Protein AF-A0A5P2DBN9-F1 (afdb_monomer_lite)

Organism: Streptomyces venezuelae (NCBI:txid54571)

Foldseek 3Di:
DDPPQDDQAFAEEEDEPVCVVVNQVVCVVVPAAEWEFELAADQDQLSVLVSCQVTAFFVVGSVQCPDLVSSLNRRLVRVLVVLGQHYEYEYEYAQQPPPHDDNSVSVVVSSRVSSVLLQDCVSSVNRRHRYYYYYYYDD

pLDDT: mean 90.69, std 11.65, range [38.31, 98.19]

Secondary structure (DSSP, 8-state):
----------EEEEE-HHHHHHHHHHHHHTTPEEEEEEEET--SHHHHHHHHHTTS--SS-GGG--SHHHHHHHHHHHHHHTT-SEEEEEEEETTSSS---HHHHHHHHHHHHHHHHHH-TTTTTT---EEEEEEE---

Structure (mmCIF, N/CA/C/O backbone):
data_AF-A0A5P2DBN9-F1
#
_entry.id   AF-A0A5P2DBN9-F1
#
loop_
_atom_site.group_PDB
_atom_site.id
_atom_site.type_symbol
_atom_site.label_atom_id
_atom_site.label_alt_id
_atom_site.label_comp_id
_atom_site.label_asym_id
_atom_site.label_entity_id
_atom_site.label_seq_id
_atom_site.pdbx_PDB_ins_code
_atom_site.Cartn_x
_atom_site.Cartn_y
_atom_site.Cartn_z
_atom_site.occupancy
_atom_site.B_iso_or_equiv
_atom_site.auth_seq_id
_atom_site.auth_comp_id
_atom_site.auth_asym_id
_atom_site.auth_atom_id
_atom_site.pdbx_PDB_model_num
ATOM 1 N N . MET A 1 1 ? 19.422 -11.550 22.391 1.00 39.19 1 MET A N 1
ATOM 2 C CA . MET A 1 1 ? 19.008 -10.962 21.104 1.00 39.19 1 MET A CA 1
ATOM 3 C C . MET A 1 1 ? 17.833 -10.057 21.407 1.00 39.19 1 MET A C 1
ATOM 5 O O . MET A 1 1 ? 1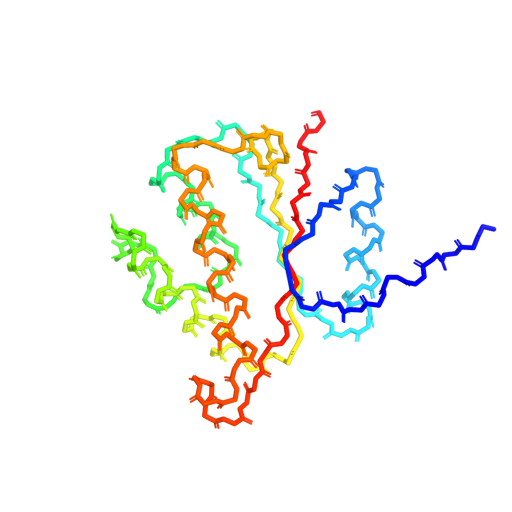6.782 -10.558 21.779 1.00 39.19 1 MET A O 1
ATOM 9 N N . MET A 1 2 ? 18.064 -8.748 21.448 1.00 38.31 2 MET A N 1
ATOM 10 C CA . MET A 1 2 ? 17.030 -7.782 21.812 1.00 38.31 2 MET A CA 1
ATOM 11 C C . MET A 1 2 ? 16.182 -7.569 20.559 1.00 38.31 2 MET A C 1
ATOM 13 O O . MET A 1 2 ? 16.684 -7.005 19.593 1.00 38.31 2 MET A O 1
ATOM 17 N N . MET A 1 3 ? 14.957 -8.104 20.528 1.00 45.66 3 MET A N 1
ATOM 18 C CA . MET A 1 3 ? 14.001 -7.706 19.496 1.00 45.66 3 MET A CA 1
ATOM 19 C C . MET A 1 3 ? 13.743 -6.218 19.713 1.00 45.66 3 MET A C 1
ATOM 21 O O . MET A 1 3 ? 13.176 -5.827 20.733 1.00 45.66 3 MET A O 1
ATOM 25 N N . MET A 1 4 ? 14.237 -5.385 18.804 1.00 49.53 4 MET A N 1
ATOM 26 C CA . MET A 1 4 ? 13.845 -3.989 18.761 1.00 49.53 4 MET A CA 1
ATOM 27 C C . MET A 1 4 ? 12.384 -4.011 18.314 1.00 49.53 4 MET A C 1
ATOM 29 O O . MET A 1 4 ? 12.093 -4.372 17.176 1.00 49.53 4 MET A O 1
ATOM 33 N N . PHE A 1 5 ? 11.462 -3.771 19.248 1.00 52.12 5 PHE A N 1
ATOM 34 C CA . PHE A 1 5 ? 10.050 -3.619 18.925 1.00 52.12 5 PHE A CA 1
ATOM 35 C C . PHE A 1 5 ? 9.949 -2.458 17.944 1.00 52.12 5 PHE A C 1
ATOM 37 O O . PHE A 1 5 ? 10.213 -1.314 18.312 1.00 52.12 5 PHE A O 1
ATOM 44 N N . MET A 1 6 ? 9.633 -2.754 16.688 1.00 57.88 6 MET A N 1
ATOM 45 C CA . MET A 1 6 ? 9.237 -1.708 15.769 1.00 57.88 6 MET A CA 1
ATOM 46 C C . MET A 1 6 ? 7.849 -1.251 16.214 1.00 57.88 6 MET A C 1
ATOM 48 O O . MET A 1 6 ? 6.888 -2.016 16.150 1.00 57.88 6 MET A O 1
ATOM 52 N N . GLU A 1 7 ? 7.768 -0.036 16.750 1.00 68.81 7 GLU A N 1
ATOM 53 C CA . GLU A 1 7 ? 6.492 0.606 17.045 1.00 68.81 7 GLU A CA 1
ATOM 54 C C . GLU A 1 7 ? 5.734 0.777 15.724 1.00 68.81 7 GLU A C 1
ATOM 56 O O . GLU A 1 7 ? 6.307 1.227 14.727 1.00 68.81 7 GLU A O 1
ATOM 61 N N . PHE A 1 8 ? 4.465 0.363 15.688 1.00 81.75 8 PHE A N 1
ATOM 62 C CA . PHE A 1 8 ? 3.642 0.506 14.493 1.00 81.75 8 PHE A CA 1
ATOM 63 C C . PHE A 1 8 ? 3.486 1.999 14.180 1.00 81.75 8 PHE A C 1
ATOM 65 O O . PHE A 1 8 ? 2.780 2.718 14.885 1.00 81.75 8 PHE A O 1
ATOM 72 N N . SER A 1 9 ? 4.150 2.464 13.124 1.00 89.19 9 SER A N 1
ATOM 73 C CA . SER A 1 9 ? 4.158 3.868 12.719 1.00 89.19 9 SER A CA 1
ATOM 74 C C . SER A 1 9 ? 3.601 3.998 11.309 1.00 89.19 9 SER A C 1
ATOM 76 O O . SER A 1 9 ? 4.167 3.452 10.358 1.00 89.19 9 SER A O 1
ATOM 78 N N . ALA A 1 10 ? 2.480 4.709 11.166 1.00 92.94 10 ALA A N 1
ATOM 79 C CA . ALA A 1 10 ? 1.923 5.005 9.853 1.00 92.94 10 ALA A CA 1
ATOM 80 C C . ALA A 1 10 ? 2.928 5.823 9.029 1.00 92.94 10 ALA A C 1
ATOM 82 O O . ALA A 1 10 ? 3.585 6.725 9.552 1.00 92.94 10 ALA A O 1
ATOM 83 N N . GLY A 1 11 ? 3.080 5.495 7.751 1.00 96.69 11 GLY A N 1
ATOM 84 C CA . GLY A 1 11 ? 4.156 6.051 6.936 1.00 96.69 11 GLY A CA 1
ATOM 85 C C . GLY A 1 11 ? 4.657 5.086 5.875 1.00 96.69 11 GLY A C 1
ATOM 86 O O . GLY A 1 11 ? 4.218 3.940 5.805 1.00 96.69 11 GLY A O 1
ATOM 87 N N . VAL A 1 12 ? 5.607 5.565 5.077 1.00 96.56 12 VAL A N 1
ATOM 88 C CA . VAL A 1 12 ? 6.402 4.738 4.168 1.00 96.56 12 VAL A CA 1
ATOM 89 C C . VAL A 1 12 ? 7.792 4.572 4.771 1.00 96.56 12 VAL A C 1
ATOM 91 O O . VAL A 1 12 ? 8.444 5.559 5.109 1.00 96.56 12 VAL A O 1
ATOM 94 N N . HIS A 1 13 ? 8.237 3.328 4.897 1.00 94.75 13 HIS A N 1
ATOM 95 C CA . HIS A 1 13 ? 9.477 2.938 5.556 1.00 94.75 13 HIS A CA 1
ATOM 96 C C . HIS A 1 13 ? 10.267 2.000 4.656 1.00 94.75 13 HIS A C 1
ATOM 98 O O . HIS A 1 13 ? 9.689 1.207 3.920 1.00 94.75 13 HIS A O 1
ATOM 104 N N . VAL A 1 14 ? 11.591 2.053 4.741 1.00 93.00 14 VAL A N 1
ATOM 105 C CA . VAL A 1 14 ? 12.465 1.071 4.089 1.00 93.00 14 VAL A CA 1
ATOM 106 C C . VAL A 1 14 ? 12.791 -0.026 5.092 1.00 93.00 14 VAL A C 1
ATOM 108 O O . VAL A 1 14 ? 13.107 0.265 6.247 1.00 93.00 14 VAL A O 1
ATOM 111 N N . LEU A 1 15 ? 12.724 -1.279 4.651 1.00 90.44 15 LEU A N 1
ATOM 112 C CA . LEU A 1 15 ? 13.023 -2.439 5.476 1.00 90.44 15 LEU A CA 1
ATOM 113 C C . LEU A 1 15 ? 13.965 -3.392 4.742 1.00 90.44 15 LEU A C 1
ATOM 115 O O . LEU A 1 15 ? 13.770 -3.711 3.571 1.00 90.44 15 LEU A O 1
ATOM 119 N N . GLU A 1 16 ? 14.994 -3.859 5.443 1.00 88.38 16 GLU A N 1
ATOM 120 C CA . GLU A 1 16 ? 15.922 -4.847 4.899 1.00 88.38 16 GLU A CA 1
ATOM 121 C C . GLU A 1 16 ? 15.233 -6.209 4.738 1.00 88.38 16 GLU A C 1
ATOM 123 O O . GLU A 1 16 ? 14.517 -6.671 5.633 1.00 88.38 16 GLU A O 1
ATOM 128 N N . ALA A 1 17 ? 15.490 -6.884 3.614 1.00 86.88 17 ALA A N 1
ATOM 129 C CA . ALA A 1 17 ? 14.853 -8.157 3.274 1.00 86.88 17 ALA A CA 1
ATOM 130 C C . ALA A 1 17 ? 15.054 -9.245 4.344 1.00 86.88 17 ALA A C 1
ATOM 132 O O . ALA A 1 17 ? 14.120 -9.987 4.648 1.00 86.88 17 ALA A O 1
ATOM 133 N N . GLU A 1 18 ? 16.239 -9.311 4.962 1.00 85.56 18 GLU A N 1
ATOM 134 C CA . GLU A 1 18 ? 16.554 -10.295 6.009 1.00 85.56 18 GLU A CA 1
ATOM 135 C C . GLU A 1 18 ? 15.663 -10.126 7.257 1.00 85.56 18 GLU A C 1
ATOM 137 O O . GLU A 1 18 ? 15.286 -11.109 7.898 1.00 85.56 18 GLU A O 1
ATOM 142 N N . GLY A 1 19 ? 15.263 -8.888 7.575 1.00 86.81 19 GLY A N 1
ATOM 143 C CA . GLY A 1 19 ? 14.417 -8.559 8.726 1.00 86.81 19 GLY A CA 1
ATOM 144 C C . GLY A 1 19 ? 12.917 -8.506 8.425 1.00 86.81 19 GLY A C 1
ATOM 145 O O . GLY A 1 19 ? 12.108 -8.580 9.355 1.00 86.81 19 GLY A O 1
ATOM 146 N N . ALA A 1 20 ? 12.531 -8.414 7.148 1.00 90.38 20 ALA A N 1
ATOM 147 C CA . ALA A 1 20 ? 11.160 -8.116 6.739 1.00 90.38 20 ALA A CA 1
ATOM 148 C C . ALA A 1 20 ? 10.135 -9.094 7.320 1.00 90.38 20 ALA A C 1
ATOM 150 O O . ALA A 1 20 ? 9.185 -8.695 7.995 1.00 90.38 20 ALA A O 1
ATOM 151 N N . ARG A 1 21 ? 10.384 -10.396 7.167 1.00 91.38 21 ARG A N 1
ATOM 152 C CA . ARG A 1 21 ? 9.472 -11.441 7.648 1.00 91.38 21 ARG A CA 1
ATOM 153 C C . ARG A 1 21 ? 9.257 -11.406 9.162 1.00 91.38 21 ARG A C 1
ATOM 155 O O . ARG A 1 21 ? 8.151 -11.670 9.630 1.00 91.38 21 ARG A O 1
ATOM 162 N N . ALA A 1 22 ? 10.304 -11.111 9.932 1.00 91.44 22 ALA A N 1
ATOM 163 C CA . ALA A 1 22 ? 10.210 -11.055 11.387 1.00 91.44 22 ALA A CA 1
ATOM 164 C C . ALA A 1 22 ? 9.363 -9.858 11.840 1.00 91.44 22 ALA A C 1
ATOM 166 O O . ALA A 1 22 ? 8.491 -10.017 12.694 1.00 91.44 22 ALA A O 1
ATOM 167 N N . VAL A 1 23 ? 9.574 -8.689 11.226 1.00 92.25 23 VAL A N 1
ATOM 168 C CA . VAL A 1 23 ? 8.789 -7.477 11.498 1.00 92.25 23 VAL A CA 1
ATOM 169 C C . VAL A 1 23 ? 7.324 -7.692 11.130 1.00 92.25 23 VAL A C 1
ATOM 171 O O . VAL A 1 23 ? 6.455 -7.505 11.977 1.00 92.25 23 VAL A O 1
ATOM 174 N N . LEU A 1 24 ? 7.034 -8.163 9.915 1.00 94.19 24 LEU A N 1
ATOM 175 C CA . LEU A 1 24 ? 5.660 -8.405 9.462 1.00 94.19 24 LEU A CA 1
ATOM 176 C C . LEU A 1 24 ? 4.940 -9.444 10.332 1.00 94.19 24 LEU A C 1
ATOM 178 O O . LEU A 1 24 ? 3.778 -9.254 10.694 1.00 94.19 24 LEU A O 1
ATOM 182 N N . GLY A 1 25 ? 5.640 -10.508 10.738 1.00 94.75 25 GLY A N 1
ATOM 183 C CA . GLY A 1 25 ? 5.109 -11.502 11.670 1.00 94.75 25 GLY A CA 1
ATOM 184 C C . GLY A 1 25 ? 4.768 -10.910 13.040 1.00 94.75 25 GLY A C 1
ATOM 185 O O . GLY A 1 25 ? 3.714 -11.224 13.592 1.00 94.75 25 GLY A O 1
ATOM 186 N N . ALA A 1 26 ? 5.615 -10.023 13.569 1.00 93.31 26 ALA A N 1
ATOM 187 C CA . ALA A 1 26 ? 5.356 -9.330 14.829 1.00 93.31 26 ALA A CA 1
ATOM 188 C C . ALA A 1 26 ? 4.151 -8.380 14.727 1.00 93.31 26 ALA A C 1
ATOM 190 O O . ALA A 1 26 ? 3.291 -8.407 15.603 1.00 93.31 26 ALA A O 1
ATOM 191 N N . LEU A 1 27 ? 4.038 -7.606 13.642 1.00 93.62 27 LEU A N 1
ATOM 192 C CA . LEU A 1 27 ? 2.894 -6.715 13.417 1.00 93.62 27 LEU A CA 1
ATOM 193 C C . LEU A 1 27 ? 1.583 -7.493 13.271 1.00 93.62 27 LEU A C 1
ATOM 195 O O . LEU A 1 27 ? 0.564 -7.099 13.837 1.00 93.62 27 LEU A O 1
ATOM 199 N N . SER A 1 28 ? 1.609 -8.624 12.561 1.00 95.25 28 SER A N 1
ATOM 200 C CA . SER A 1 28 ? 0.443 -9.502 12.458 1.00 95.25 28 SER A CA 1
ATOM 201 C C . SER A 1 28 ? 0.049 -10.089 13.813 1.00 95.25 28 SER A C 1
ATOM 203 O O . SER A 1 28 ? -1.140 -10.130 14.126 1.00 95.25 28 SER A O 1
ATOM 205 N N . ALA A 1 29 ? 1.021 -10.527 14.620 1.00 94.25 29 ALA A N 1
ATOM 206 C CA . ALA A 1 29 ? 0.772 -11.052 15.962 1.00 94.25 29 ALA A CA 1
ATOM 207 C C . ALA A 1 29 ? 0.213 -9.982 16.913 1.00 94.25 29 ALA A C 1
ATOM 209 O O . ALA A 1 29 ? -0.571 -10.308 17.801 1.00 94.25 29 ALA A O 1
ATOM 210 N N . ASP A 1 30 ? 0.574 -8.717 16.695 1.00 92.00 30 ASP A N 1
ATOM 211 C CA . ASP A 1 30 ? 0.036 -7.569 17.424 1.00 92.00 30 ASP A CA 1
ATOM 212 C C . ASP A 1 30 ? -1.323 -7.089 16.879 1.00 92.00 30 ASP A C 1
ATOM 214 O O . ASP A 1 30 ? -1.903 -6.146 17.405 1.00 92.00 30 ASP A O 1
ATOM 218 N N . GLY A 1 31 ? -1.878 -7.745 15.853 1.00 93.62 31 GLY A N 1
ATOM 219 C CA . GLY A 1 31 ? -3.234 -7.500 15.352 1.00 93.62 31 GLY A CA 1
ATOM 220 C C . GLY A 1 31 ? -3.331 -6.571 14.141 1.00 93.62 31 GLY A C 1
ATOM 221 O O . GLY A 1 31 ? -4.440 -6.185 13.779 1.00 93.62 31 GLY A O 1
ATOM 222 N N . ALA A 1 32 ? -2.218 -6.213 13.496 1.00 96.50 32 ALA A N 1
ATOM 223 C CA . ALA A 1 32 ? -2.263 -5.529 12.207 1.00 96.50 32 ALA A CA 1
ATOM 224 C C . ALA A 1 32 ? -2.642 -6.503 11.082 1.00 96.50 32 ALA A C 1
ATOM 226 O O . ALA A 1 32 ? -2.199 -7.656 11.044 1.00 96.50 32 ALA A O 1
ATOM 227 N N . ARG A 1 3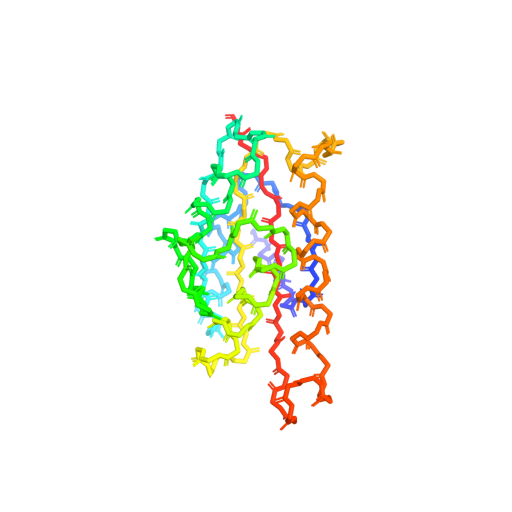3 ? -3.418 -6.027 10.106 1.00 97.75 33 ARG A N 1
ATOM 228 C CA . ARG A 1 33 ? -3.635 -6.771 8.864 1.00 97.75 33 ARG A CA 1
ATOM 229 C C . ARG A 1 33 ? -2.421 -6.597 7.958 1.00 97.75 33 ARG A C 1
ATOM 231 O O . ARG A 1 33 ? -2.087 -5.472 7.605 1.00 97.75 33 ARG A O 1
ATOM 238 N N . VAL A 1 34 ? -1.782 -7.700 7.575 1.00 97.62 34 VAL A N 1
ATOM 239 C CA . VAL A 1 34 ? -0.579 -7.680 6.730 1.00 97.62 34 VAL A CA 1
ATOM 240 C C . VAL A 1 34 ? -0.911 -8.081 5.294 1.00 97.62 34 VAL A C 1
ATOM 242 O O . VAL A 1 34 ? -1.603 -9.078 5.074 1.00 97.62 34 VAL A O 1
ATOM 245 N N . PHE A 1 35 ? -0.386 -7.322 4.336 1.00 98.00 35 PHE A N 1
ATOM 246 C CA . PHE A 1 35 ? -0.366 -7.639 2.911 1.00 98.00 35 PHE A CA 1
ATOM 247 C C . PHE A 1 35 ? 1.072 -7.609 2.391 1.00 98.00 35 PHE A C 1
ATOM 249 O O . PHE A 1 35 ? 1.865 -6.763 2.799 1.00 98.00 35 PHE A O 1
ATOM 256 N N . GLU A 1 36 ? 1.395 -8.520 1.478 1.00 97.25 36 GLU A N 1
ATOM 257 C CA . GLU A 1 36 ? 2.721 -8.639 0.868 1.00 97.25 36 GLU A CA 1
ATOM 258 C C . GLU A 1 36 ? 2.566 -8.648 -0.653 1.00 97.25 36 GLU A C 1
ATOM 260 O O . GLU A 1 36 ? 2.006 -9.585 -1.218 1.00 97.25 36 GLU A O 1
ATOM 265 N N . VAL A 1 37 ? 3.030 -7.589 -1.308 1.00 96.50 37 VAL A N 1
ATOM 266 C CA . VAL A 1 37 ? 2.982 -7.424 -2.761 1.00 96.50 37 VAL A CA 1
ATOM 267 C C . VAL A 1 37 ? 4.382 -7.647 -3.308 1.00 96.50 37 VAL A C 1
ATOM 269 O O . VAL A 1 37 ? 5.301 -6.893 -2.992 1.00 96.50 37 VAL A O 1
ATOM 272 N N . ASP A 1 38 ? 4.542 -8.671 -4.141 1.00 95.00 38 ASP A N 1
ATOM 273 C CA . ASP A 1 38 ? 5.772 -8.883 -4.898 1.00 95.00 38 ASP A CA 1
ATOM 274 C C . ASP A 1 38 ? 5.646 -8.226 -6.272 1.00 95.00 38 ASP A C 1
ATOM 276 O O . ASP A 1 38 ? 4.810 -8.596 -7.098 1.00 95.00 38 ASP A O 1
ATOM 280 N N . THR A 1 39 ? 6.474 -7.215 -6.497 1.00 93.75 39 THR A N 1
ATOM 281 C CA . THR A 1 39 ? 6.565 -6.497 -7.766 1.00 93.75 39 THR A CA 1
ATOM 282 C C . THR A 1 39 ? 7.814 -6.870 -8.556 1.00 93.75 39 THR A C 1
ATOM 284 O O . THR A 1 39 ? 7.946 -6.417 -9.688 1.00 93.75 39 THR A O 1
ATOM 287 N N . GLY A 1 40 ? 8.731 -7.678 -8.010 1.00 91.81 40 GLY A N 1
ATOM 288 C CA . GLY A 1 40 ? 9.990 -8.048 -8.658 1.00 91.81 40 GLY A CA 1
ATOM 289 C C . GLY A 1 40 ? 10.692 -6.859 -9.332 1.00 91.81 40 GLY A C 1
ATOM 290 O O . GLY A 1 40 ? 11.052 -5.880 -8.679 1.00 91.81 40 GLY A O 1
ATOM 291 N N . GLY A 1 41 ? 10.855 -6.949 -10.656 1.00 92.31 41 GLY A N 1
ATOM 292 C CA . GLY A 1 41 ? 11.422 -5.896 -11.511 1.00 92.31 41 GLY A CA 1
ATOM 293 C C . GLY A 1 41 ? 10.389 -5.131 -12.353 1.00 92.31 41 GLY A C 1
ATOM 294 O O . GLY A 1 41 ? 10.712 -4.660 -13.445 1.00 92.31 41 GLY A O 1
ATOM 295 N N . LEU A 1 42 ? 9.126 -5.059 -11.924 1.00 94.19 42 LEU A N 1
ATOM 296 C CA . LEU A 1 42 ? 8.083 -4.338 -12.656 1.00 94.19 42 LEU A CA 1
ATOM 297 C C . LEU A 1 42 ? 8.346 -2.827 -12.644 1.00 94.19 42 LEU A C 1
ATOM 299 O O . LEU A 1 42 ? 8.574 -2.224 -11.600 1.00 94.19 42 LEU A O 1
ATOM 303 N N . THR A 1 43 ? 8.271 -2.210 -13.822 1.00 94.50 43 THR A N 1
ATOM 304 C CA . THR A 1 43 ? 8.520 -0.769 -14.019 1.00 94.50 43 THR A CA 1
ATOM 305 C C . THR A 1 43 ? 7.417 -0.071 -14.808 1.00 94.50 43 THR A C 1
ATOM 307 O O . THR A 1 43 ? 7.517 1.123 -15.085 1.00 94.50 43 THR A O 1
ATOM 310 N N . ASP A 1 44 ? 6.353 -0.787 -15.180 1.00 95.12 44 ASP A N 1
ATOM 311 C CA . ASP A 1 44 ? 5.211 -0.227 -15.895 1.00 95.12 44 ASP A CA 1
ATOM 312 C C . ASP A 1 44 ? 3.965 -0.152 -15.005 1.00 95.12 44 ASP A C 1
ATOM 314 O O . ASP A 1 44 ? 3.693 -1.027 -14.180 1.00 95.12 44 ASP A O 1
ATOM 318 N N . LYS A 1 45 ? 3.171 0.901 -15.214 1.00 95.00 45 LYS A N 1
ATOM 319 C CA . LYS A 1 45 ? 1.960 1.186 -14.437 1.00 95.00 45 LYS A CA 1
ATOM 320 C C . LYS A 1 45 ? 0.984 0.009 -14.383 1.00 95.00 45 LYS A C 1
ATOM 322 O O . LYS A 1 45 ? 0.441 -0.283 -13.323 1.00 95.00 45 LYS A O 1
ATOM 327 N N . ALA A 1 46 ? 0.701 -0.621 -15.524 1.00 93.56 46 ALA A N 1
ATOM 328 C CA . ALA A 1 46 ? -0.363 -1.617 -15.603 1.00 93.56 46 ALA A CA 1
ATOM 329 C C . ALA A 1 46 ? 0.002 -2.872 -14.804 1.00 93.56 46 ALA A C 1
ATOM 331 O O . ALA A 1 46 ? -0.837 -3.399 -14.073 1.00 93.56 46 ALA A O 1
ATOM 332 N N . SER A 1 47 ? 1.254 -3.315 -14.904 1.00 94.69 47 SER A N 1
ATOM 333 C CA . SER A 1 47 ? 1.749 -4.455 -14.139 1.00 94.69 47 SER A CA 1
ATOM 334 C C . SER A 1 47 ? 1.840 -4.148 -12.647 1.00 94.69 47 SER A C 1
ATOM 336 O O . SER A 1 47 ? 1.450 -4.995 -11.849 1.00 94.69 47 SER A O 1
ATOM 338 N N . ILE A 1 48 ? 2.275 -2.940 -12.262 1.00 95.81 48 ILE A N 1
ATOM 339 C CA . ILE A 1 48 ? 2.314 -2.518 -10.852 1.00 95.81 48 ILE A CA 1
ATOM 340 C C . ILE A 1 48 ? 0.903 -2.540 -10.254 1.00 95.81 48 ILE A C 1
ATOM 342 O O . ILE A 1 48 ? 0.665 -3.257 -9.287 1.00 95.81 48 ILE A O 1
ATOM 346 N N . ILE A 1 49 ? -0.059 -1.833 -10.856 1.00 95.19 49 ILE A N 1
ATOM 347 C CA . ILE A 1 49 ? -1.448 -1.783 -10.358 1.00 95.19 49 ILE A CA 1
ATOM 348 C C . ILE A 1 49 ? -2.043 -3.191 -10.257 1.00 95.19 49 ILE A C 1
ATOM 350 O O . ILE A 1 49 ? -2.721 -3.522 -9.282 1.00 95.19 49 ILE A O 1
ATOM 354 N N . ARG A 1 50 ? -1.770 -4.044 -11.249 1.00 93.69 50 ARG A N 1
ATOM 355 C CA . ARG A 1 50 ? -2.225 -5.431 -11.233 1.00 93.69 50 ARG A CA 1
ATOM 356 C C . ARG A 1 50 ? -1.630 -6.217 -10.062 1.00 93.69 50 ARG A C 1
ATOM 358 O O . ARG A 1 50 ? -2.390 -6.920 -9.407 1.00 93.69 50 ARG A O 1
ATOM 365 N N . ALA A 1 51 ? -0.331 -6.090 -9.788 1.00 95.12 51 ALA A N 1
ATOM 366 C CA . ALA A 1 51 ? 0.325 -6.788 -8.681 1.00 95.12 51 ALA A CA 1
ATOM 367 C C . ALA A 1 51 ? -0.297 -6.418 -7.324 1.00 95.12 51 ALA A C 1
ATOM 369 O O . ALA A 1 51 ? -0.594 -7.298 -6.519 1.00 95.12 51 ALA A O 1
ATOM 370 N N . PHE A 1 52 ? -0.592 -5.133 -7.098 1.00 96.19 52 PHE A N 1
ATOM 371 C CA . PHE A 1 52 ? -1.334 -4.706 -5.906 1.00 96.19 52 PHE A CA 1
ATOM 372 C C . PHE A 1 52 ? -2.728 -5.333 -5.855 1.00 96.19 52 PHE A C 1
ATOM 374 O O . PHE A 1 52 ? -3.120 -5.880 -4.828 1.00 96.19 52 PHE A O 1
ATOM 381 N N . GLY A 1 53 ? -3.450 -5.312 -6.975 1.00 94.00 53 GLY A N 1
ATOM 382 C CA . GLY A 1 53 ? -4.796 -5.867 -7.093 1.00 94.00 53 GLY A CA 1
ATOM 383 C C . GLY A 1 53 ? -4.925 -7.377 -6.877 1.00 94.00 53 GLY A C 1
ATOM 384 O O . GLY A 1 53 ? -6.036 -7.863 -6.676 1.00 94.00 53 GLY A O 1
ATOM 385 N N . GLU A 1 54 ? -3.824 -8.128 -6.930 1.00 93.88 54 GLU A N 1
ATOM 386 C CA . GLU A 1 54 ? -3.814 -9.569 -6.652 1.00 93.88 54 GLU A CA 1
ATOM 387 C C . GLU A 1 54 ? -3.811 -9.881 -5.146 1.00 93.88 54 GLU A C 1
ATOM 389 O O . GLU A 1 54 ? -4.170 -10.992 -4.753 1.00 93.88 54 GLU A O 1
ATOM 394 N N . VAL A 1 55 ? -3.449 -8.911 -4.299 1.00 95.38 55 VAL A N 1
ATOM 395 C CA . VAL A 1 55 ? -3.226 -9.128 -2.859 1.00 95.38 55 VAL A CA 1
ATOM 396 C C . VAL A 1 55 ? -4.021 -8.159 -1.987 1.00 95.38 55 VAL A C 1
ATOM 398 O O . VAL A 1 55 ? -4.567 -8.548 -0.952 1.00 95.38 55 VAL A O 1
ATOM 401 N N . VAL A 1 56 ? -4.074 -6.895 -2.391 1.00 94.25 56 VAL A N 1
ATOM 402 C CA . VAL A 1 56 ? -4.688 -5.798 -1.647 1.00 94.25 56 VAL A CA 1
ATOM 403 C C . VAL A 1 56 ? -6.100 -5.563 -2.185 1.00 94.25 56 VAL A C 1
ATOM 405 O O . VAL A 1 56 ? -6.291 -5.555 -3.404 1.00 94.25 56 VAL A O 1
ATOM 408 N N . PRO A 1 57 ? -7.113 -5.375 -1.320 1.00 94.06 57 PRO A N 1
ATOM 409 C CA . PRO A 1 57 ? -8.446 -5.032 -1.792 1.00 94.06 57 PRO A CA 1
ATOM 410 C C . PRO A 1 57 ? -8.416 -3.670 -2.484 1.00 94.06 57 PRO A C 1
ATOM 412 O O . PRO A 1 57 ? -8.027 -2.674 -1.878 1.00 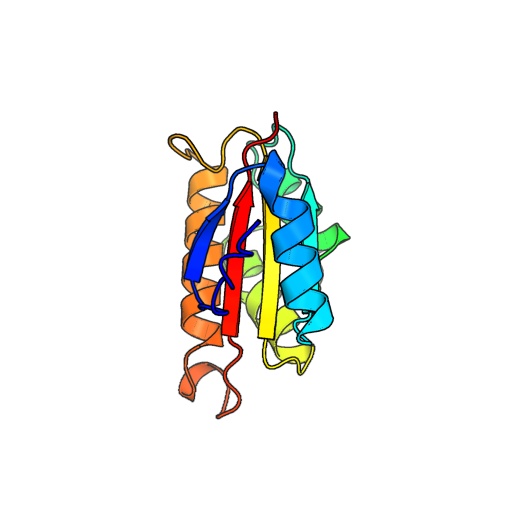94.06 57 PRO A O 1
ATOM 415 N N . LEU A 1 58 ? -8.854 -3.645 -3.740 1.00 93.69 58 LEU A N 1
ATOM 416 C CA . LEU A 1 58 ? -9.123 -2.426 -4.493 1.00 93.69 58 LEU A CA 1
ATOM 417 C C . LEU A 1 58 ? -10.626 -2.352 -4.759 1.00 93.69 58 LEU A C 1
ATOM 419 O O . LEU A 1 58 ? -11.207 -3.337 -5.230 1.00 93.69 58 LEU A O 1
ATOM 423 N N . ASP A 1 59 ? -11.237 -1.203 -4.483 1.00 92.12 59 ASP A N 1
ATOM 424 C CA . ASP A 1 59 ? -12.646 -0.957 -4.786 1.00 92.12 59 ASP A CA 1
ATOM 425 C C . ASP A 1 59 ? -12.837 0.423 -5.443 1.00 92.12 59 ASP A C 1
ATOM 427 O O . ASP A 1 59 ? -12.700 1.435 -4.763 1.00 92.12 59 ASP A O 1
ATOM 431 N N . PRO A 1 60 ? -13.144 0.502 -6.753 1.00 86.56 60 PRO A N 1
ATOM 432 C CA . PRO A 1 60 ? -13.474 -0.605 -7.649 1.00 86.56 60 PRO A CA 1
ATOM 433 C C . PRO A 1 60 ? -12.266 -1.494 -8.030 1.00 86.56 60 PRO A C 1
ATOM 435 O O . PRO A 1 60 ? -11.112 -1.085 -7.918 1.00 86.56 60 PRO A O 1
ATOM 438 N N . PRO A 1 61 ? -12.504 -2.721 -8.541 1.00 81.94 61 PRO A N 1
ATOM 439 C CA . PRO A 1 61 ? -11.433 -3.656 -8.892 1.00 81.94 61 PRO A CA 1
ATOM 440 C C . PRO A 1 61 ? -10.418 -3.127 -9.930 1.00 81.94 61 PRO A C 1
ATOM 442 O O . PRO A 1 61 ? -10.753 -2.268 -10.752 1.00 81.94 61 PRO A O 1
ATOM 445 N N . PRO A 1 62 ? -9.216 -3.736 -10.030 1.00 73.12 62 PRO A N 1
ATOM 446 C CA . PRO A 1 62 ? -8.082 -3.218 -10.811 1.00 73.12 62 PRO A CA 1
ATOM 447 C C . PRO A 1 62 ? -8.362 -3.005 -12.307 1.00 73.12 62 PRO A C 1
ATOM 449 O O . PRO A 1 62 ? -7.740 -2.161 -12.945 1.00 73.12 62 PRO A O 1
ATOM 452 N N . VAL A 1 63 ? -9.322 -3.738 -12.886 1.00 75.75 63 VAL A N 1
ATOM 453 C CA . VAL A 1 63 ? -9.761 -3.561 -14.287 1.00 75.75 63 VAL A CA 1
ATOM 454 C C . VAL A 1 63 ? -10.264 -2.134 -14.579 1.00 75.75 63 VAL A C 1
ATOM 456 O O . VAL A 1 63 ? -10.264 -1.691 -15.736 1.00 75.75 63 VAL A O 1
ATOM 459 N N . TYR A 1 64 ? -10.655 -1.406 -13.531 1.00 67.75 64 TYR A N 1
ATOM 460 C CA . TYR A 1 64 ? -11.110 -0.022 -13.578 1.00 67.75 64 TYR A CA 1
ATOM 461 C C . TYR A 1 64 ? -10.003 0.995 -13.238 1.00 67.75 64 TYR A C 1
ATOM 463 O O . TYR A 1 64 ? -10.102 2.149 -13.653 1.00 67.75 64 TYR A O 1
ATOM 471 N N . ALA A 1 65 ? -8.903 0.571 -12.607 1.00 68.19 65 ALA A N 1
ATOM 472 C CA . ALA A 1 65 ? -7.761 1.410 -12.238 1.00 68.19 65 ALA A CA 1
ATOM 473 C C . ALA A 1 65 ? -6.798 1.637 -13.426 1.00 68.19 65 ALA A C 1
ATOM 475 O O . ALA A 1 65 ? -5.668 1.155 -13.467 1.00 68.19 65 ALA A O 1
ATOM 476 N N . ARG A 1 66 ? -7.259 2.356 -14.460 1.00 80.50 66 ARG A N 1
ATOM 477 C CA . ARG A 1 66 ? -6.468 2.635 -15.685 1.00 80.50 66 ARG A CA 1
ATOM 478 C C . ARG A 1 66 ? -5.515 3.834 -15.552 1.00 80.50 66 ARG A C 1
ATOM 480 O O . ARG A 1 66 ? -4.642 4.040 -16.407 1.00 80.50 66 ARG A O 1
ATOM 487 N N . SER A 1 67 ? -5.671 4.633 -14.503 1.00 92.38 67 SER A N 1
ATOM 488 C CA . SER A 1 67 ? -4.841 5.793 -14.159 1.00 92.38 67 SER A CA 1
ATOM 489 C C . SER A 1 67 ? -4.336 5.680 -12.723 1.00 92.38 67 SER A C 1
ATOM 491 O O . SER A 1 67 ? -4.840 4.862 -11.957 1.00 92.38 67 SER A O 1
ATOM 493 N N . TRP A 1 68 ? -3.347 6.505 -12.376 1.00 96.06 68 TRP A N 1
ATOM 494 C CA . TRP A 1 68 ? -2.868 6.610 -11.000 1.00 96.06 68 TRP A CA 1
ATOM 495 C C . TRP A 1 68 ? -3.948 7.144 -10.064 1.00 96.06 68 TRP A C 1
ATOM 497 O O . TRP A 1 68 ? -4.175 6.524 -9.039 1.00 96.06 68 TRP A O 1
ATOM 507 N N . ASP A 1 69 ? -4.706 8.163 -10.478 1.00 94.50 69 ASP A N 1
ATOM 508 C CA . ASP A 1 69 ? -5.841 8.677 -9.695 1.00 94.50 69 ASP A CA 1
ATOM 509 C C . ASP A 1 69 ? -6.883 7.587 -9.402 1.00 94.50 69 ASP A C 1
ATOM 511 O O . ASP A 1 69 ? -7.330 7.422 -8.276 1.00 94.50 69 ASP A O 1
ATOM 515 N N . ALA A 1 70 ? -7.229 6.774 -10.408 1.00 93.75 70 ALA A N 1
ATOM 516 C CA . ALA A 1 70 ? -8.183 5.689 -10.209 1.00 93.75 70 ALA A CA 1
ATOM 517 C C . ALA A 1 70 ? -7.617 4.588 -9.298 1.00 93.75 70 ALA A C 1
ATOM 519 O O . ALA A 1 70 ? -8.377 3.936 -8.588 1.00 93.75 70 ALA A O 1
ATOM 520 N N . PHE A 1 71 ? -6.302 4.353 -9.333 1.00 96.25 71 PHE A N 1
ATOM 521 C CA . PHE A 1 71 ? -5.642 3.421 -8.423 1.00 96.25 71 PHE A CA 1
ATOM 522 C C . PHE A 1 71 ? -5.610 3.951 -6.987 1.00 96.25 71 PHE A C 1
ATOM 524 O O . PHE A 1 71 ? -5.909 3.185 -6.078 1.00 96.25 71 PHE A O 1
ATOM 531 N N . ASP A 1 72 ? -5.313 5.236 -6.801 1.00 96.94 72 ASP A N 1
ATOM 532 C CA . ASP A 1 72 ? -5.340 5.941 -5.516 1.00 96.94 72 ASP A CA 1
ATOM 533 C C . ASP A 1 72 ? -6.715 5.817 -4.850 1.00 96.94 72 ASP A C 1
ATOM 535 O O . ASP A 1 72 ? -6.827 5.217 -3.779 1.00 96.94 72 ASP A O 1
ATOM 539 N N . ASP A 1 73 ? -7.770 6.231 -5.562 1.00 95.44 73 ASP A N 1
ATOM 540 C CA . ASP A 1 73 ? -9.155 6.144 -5.091 1.00 95.44 73 ASP A CA 1
ATOM 541 C C . ASP A 1 73 ? -9.533 4.699 -4.730 1.00 95.44 73 ASP A C 1
ATOM 543 O O . ASP A 1 73 ? -10.107 4.439 -3.670 1.00 95.44 73 ASP A O 1
ATOM 547 N N . SER A 1 74 ? -9.178 3.743 -5.599 1.00 96.31 74 SER A N 1
ATOM 548 C CA . SER A 1 74 ? -9.544 2.336 -5.403 1.00 96.31 74 SER A CA 1
ATOM 549 C C . SER A 1 74 ? -8.810 1.696 -4.228 1.00 96.31 74 SER A C 1
ATOM 551 O O . SER A 1 74 ? -9.380 0.875 -3.508 1.00 96.31 74 SER A O 1
ATOM 553 N N . LEU A 1 75 ? -7.533 2.039 -4.044 1.00 97.25 75 LEU A N 1
ATOM 554 C CA . LEU A 1 75 ? -6.710 1.548 -2.947 1.00 97.25 75 LEU A CA 1
ATOM 555 C C . LEU A 1 75 ? -7.178 2.141 -1.619 1.00 97.25 75 LEU A C 1
ATOM 557 O O . LEU A 1 75 ? -7.322 1.408 -0.641 1.00 97.25 75 LEU A O 1
ATOM 561 N N . TRP A 1 76 ? -7.443 3.448 -1.588 1.00 97.38 76 TRP A N 1
ATOM 562 C CA . TRP A 1 76 ? -7.960 4.123 -0.406 1.00 97.38 76 TRP A CA 1
ATOM 563 C C . TRP A 1 76 ? -9.295 3.519 0.040 1.00 97.38 76 TRP A C 1
ATOM 565 O O . TRP A 1 76 ? -9.416 3.092 1.190 1.00 97.38 76 TRP A O 1
ATOM 575 N N . GLU A 1 77 ? -10.271 3.409 -0.865 1.00 96.31 77 GLU A N 1
ATOM 576 C CA . GLU A 1 77 ? -11.597 2.885 -0.526 1.00 96.31 77 GLU A CA 1
ATOM 577 C C . GLU A 1 77 ? -11.529 1.402 -0.142 1.00 96.31 77 GLU A C 1
ATOM 579 O O . GLU A 1 77 ? -12.085 0.998 0.882 1.00 96.31 77 GLU A O 1
ATOM 584 N N . GLY A 1 78 ? -10.772 0.596 -0.893 1.00 96.50 78 GLY A N 1
ATOM 585 C CA . GLY A 1 78 ? -10.600 -0.828 -0.611 1.00 96.50 78 GLY A CA 1
ATOM 586 C C . GLY A 1 78 ? -9.980 -1.098 0.763 1.00 96.50 78 GLY A C 1
ATOM 587 O O . GLY A 1 78 ? -10.467 -1.954 1.506 1.00 96.50 78 GLY A O 1
ATOM 588 N N . LEU A 1 79 ? -8.950 -0.338 1.149 1.00 96.94 79 LEU A N 1
ATOM 589 C CA . LEU A 1 79 ? -8.337 -0.441 2.476 1.00 96.94 79 LEU A CA 1
ATOM 590 C C . LEU A 1 79 ? -9.259 0.079 3.583 1.00 96.94 79 LEU A C 1
ATOM 592 O O . LEU A 1 79 ? -9.349 -0.545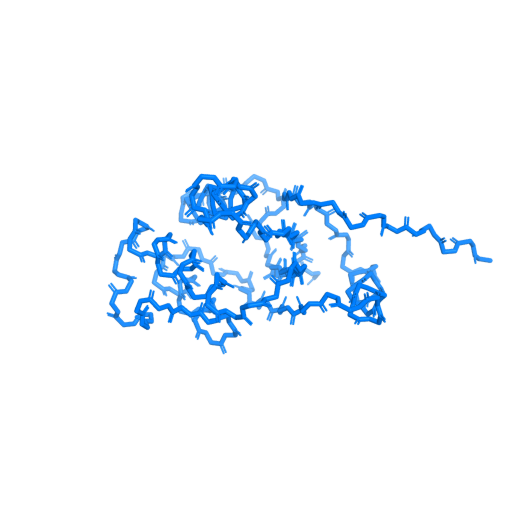 4.641 1.00 96.94 79 LEU A O 1
ATOM 596 N N . ARG A 1 80 ? -9.979 1.180 3.350 1.00 95.81 80 ARG A N 1
ATOM 597 C CA . ARG A 1 80 ? -10.936 1.748 4.310 1.00 95.81 80 ARG A CA 1
ATOM 598 C C . ARG A 1 80 ? -12.083 0.777 4.607 1.00 95.81 80 ARG A C 1
ATOM 600 O O . ARG A 1 80 ? -12.475 0.607 5.762 1.00 95.81 80 ARG A O 1
ATOM 607 N N . LEU A 1 81 ? -12.607 0.102 3.583 1.00 95.25 81 LEU A N 1
ATOM 608 C CA . LEU A 1 81 ? -13.715 -0.851 3.706 1.00 95.25 81 LEU A CA 1
ATOM 609 C C . LEU A 1 81 ? -13.347 -2.148 4.441 1.00 95.25 81 LEU A C 1
ATOM 611 O O . LEU A 1 81 ? -14.247 -2.853 4.899 1.00 95.25 81 LEU A O 1
ATOM 615 N N . LEU A 1 82 ? -12.057 -2.458 4.624 1.00 94.31 82 LEU A N 1
ATOM 616 C CA . LEU A 1 82 ? -11.626 -3.596 5.447 1.00 94.31 82 LEU A CA 1
ATOM 617 C C . LEU A 1 82 ? -12.026 -3.464 6.924 1.00 94.31 82 LEU A C 1
ATOM 619 O O . LEU A 1 82 ? -12.042 -4.470 7.639 1.00 94.31 82 LEU A O 1
ATOM 623 N N . GLY A 1 83 ? -12.278 -2.238 7.399 1.00 92.75 83 GLY A N 1
ATOM 624 C CA . GLY A 1 83 ? -12.597 -1.966 8.802 1.00 92.75 83 GLY A CA 1
ATOM 625 C C . GLY A 1 83 ? -11.462 -2.325 9.76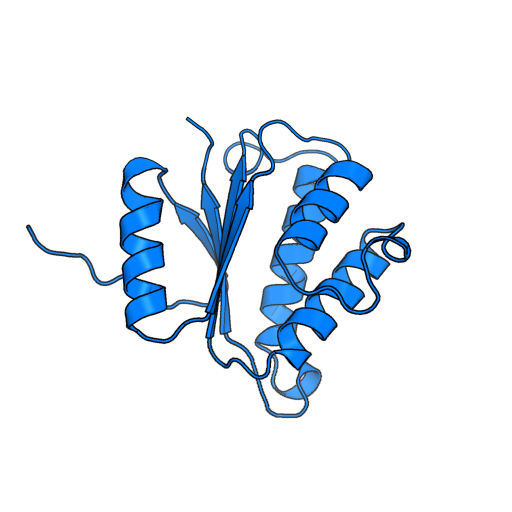7 1.00 92.75 83 GLY A C 1
ATOM 626 O O . GLY A 1 83 ? -11.724 -2.652 10.921 1.00 92.75 83 GLY A O 1
ATOM 627 N N . GLN A 1 84 ? -10.214 -2.331 9.290 1.00 95.06 84 GLN A N 1
ATOM 628 C CA . GLN A 1 84 ? -9.025 -2.577 10.107 1.00 95.06 84 GLN A CA 1
ATOM 629 C C . GLN A 1 84 ? -8.415 -1.248 10.542 1.00 95.06 84 GLN A C 1
ATOM 631 O O . GLN A 1 84 ? -8.183 -0.385 9.707 1.00 95.06 84 GLN A O 1
ATOM 636 N N . GLU A 1 85 ? -8.089 -1.110 11.825 1.00 95.31 85 GLU A N 1
ATOM 637 C CA . GLU A 1 85 ? -7.460 0.109 12.355 1.00 95.31 85 GLU A CA 1
ATOM 638 C C . GLU A 1 85 ? -5.960 0.190 12.025 1.00 95.31 85 GLU A C 1
ATOM 640 O O . GLU A 1 85 ? -5.395 1.279 11.947 1.00 95.31 85 GLU A O 1
ATOM 645 N N . ARG A 1 86 ? -5.300 -0.963 11.833 1.00 97.12 86 ARG A N 1
ATOM 646 C CA . ARG A 1 86 ? -3.857 -1.069 11.570 1.00 97.12 86 ARG A CA 1
ATOM 647 C C . ARG A 1 86 ? -3.587 -1.999 10.397 1.00 97.12 86 ARG A C 1
ATOM 649 O O . ARG A 1 86 ? -3.947 -3.178 10.438 1.00 97.12 86 ARG A O 1
ATOM 656 N N . ILE A 1 87 ? -2.921 -1.477 9.371 1.00 98.12 87 ILE A N 1
ATOM 657 C CA . ILE A 1 87 ? -2.585 -2.214 8.150 1.00 98.12 87 ILE A CA 1
ATOM 658 C C . ILE A 1 87 ? -1.092 -2.072 7.861 1.00 98.12 87 ILE A C 1
ATOM 660 O O . ILE A 1 87 ? -0.575 -0.961 7.785 1.00 98.12 87 ILE A O 1
ATOM 664 N N . ALA A 1 88 ? -0.407 -3.194 7.666 1.00 97.69 88 ALA A N 1
ATOM 665 C CA . ALA A 1 88 ? 0.960 -3.228 7.165 1.00 97.69 88 ALA A CA 1
ATOM 666 C C . ALA A 1 88 ? 0.969 -3.745 5.722 1.00 97.69 88 ALA A C 1
ATOM 668 O O . ALA A 1 88 ? 0.381 -4.783 5.423 1.00 97.69 88 ALA A O 1
ATOM 669 N N . LEU A 1 89 ? 1.654 -3.033 4.837 1.00 97.94 89 LEU A N 1
ATOM 670 C CA . LEU A 1 89 ? 1.794 -3.371 3.427 1.00 97.94 89 LEU A CA 1
ATOM 671 C C . LEU A 1 89 ? 3.276 -3.456 3.084 1.00 97.94 89 LEU A C 1
ATOM 673 O O . LEU A 1 89 ? 3.949 -2.434 3.034 1.00 97.94 89 LEU A O 1
ATOM 677 N N . ALA A 1 90 ? 3.786 -4.656 2.840 1.00 97.25 90 ALA A N 1
ATOM 678 C CA . ALA A 1 90 ? 5.133 -4.837 2.321 1.00 97.25 90 ALA A CA 1
ATOM 679 C C . ALA A 1 90 ? 5.113 -4.877 0.796 1.00 97.25 90 ALA A C 1
ATOM 681 O O . ALA A 1 90 ? 4.338 -5.624 0.202 1.00 97.25 90 ALA A O 1
ATOM 682 N N . VAL A 1 91 ? 5.980 -4.085 0.177 1.00 96.88 91 VAL A N 1
ATOM 683 C CA . VAL A 1 91 ? 6.192 -4.023 -1.264 1.00 96.88 91 VAL A CA 1
ATOM 684 C C . VAL A 1 91 ? 7.608 -4.506 -1.535 1.00 96.88 91 VAL A C 1
ATOM 686 O O . VAL A 1 91 ? 8.579 -3.814 -1.228 1.00 96.88 91 VAL A O 1
ATOM 689 N N . TYR A 1 92 ? 7.717 -5.713 -2.079 1.00 95.06 92 TYR A N 1
ATOM 690 C CA . TYR A 1 92 ? 8.985 -6.302 -2.485 1.00 95.06 92 TYR A CA 1
ATOM 691 C C . TYR A 1 92 ? 9.276 -5.918 -3.933 1.00 95.06 92 TYR A C 1
ATOM 693 O O . TYR A 1 92 ? 8.432 -6.108 -4.812 1.00 95.06 92 TYR A O 1
ATOM 701 N N . GLY A 1 93 ? 10.464 -5.384 -4.203 1.00 92.25 93 GLY A N 1
ATOM 702 C CA . GLY A 1 93 ? 10.907 -5.133 -5.571 1.00 92.25 93 GLY A CA 1
ATOM 703 C C . GLY A 1 93 ? 12.233 -4.392 -5.666 1.00 92.25 93 GLY A C 1
ATOM 704 O O . GLY A 1 93 ? 12.679 -3.742 -4.722 1.00 92.25 93 GLY A O 1
ATOM 705 N N . GLU A 1 94 ? 12.867 -4.493 -6.828 1.00 90.00 94 GLU A N 1
ATOM 706 C CA . GLU A 1 94 ? 14.215 -3.967 -7.082 1.00 90.00 94 GLU A CA 1
ATOM 707 C C . GLU A 1 94 ? 14.253 -2.428 -7.070 1.00 90.00 94 GLU A C 1
ATOM 709 O O . GLU A 1 94 ? 15.188 -1.820 -6.551 1.00 90.00 94 GLU A O 1
ATOM 714 N N . PHE A 1 95 ? 13.202 -1.788 -7.590 1.00 91.81 95 PHE A N 1
ATOM 715 C CA . PHE A 1 95 ? 13.204 -0.356 -7.914 1.00 91.81 95 PHE A CA 1
ATOM 716 C C . PHE A 1 95 ? 12.550 0.554 -6.860 1.00 91.81 95 PHE A C 1
ATOM 718 O O . PHE A 1 95 ? 12.400 1.749 -7.096 1.00 91.81 95 PHE A O 1
ATOM 725 N N . TRP A 1 96 ? 12.146 0.021 -5.702 1.00 91.81 96 TRP A N 1
ATOM 726 C CA . TRP A 1 96 ? 11.395 0.789 -4.694 1.00 91.81 96 TRP A CA 1
ATOM 727 C C . TRP A 1 96 ? 12.269 1.530 -3.680 1.00 91.81 96 TRP A C 1
ATOM 729 O O . TRP A 1 96 ? 11.846 2.549 -3.144 1.00 91.81 96 TRP A O 1
ATOM 739 N N . VAL A 1 97 ? 13.469 1.024 -3.388 1.00 87.38 97 VAL A N 1
ATOM 740 C CA . VAL A 1 97 ? 14.320 1.553 -2.303 1.00 87.38 97 VAL A CA 1
ATOM 741 C C . VAL A 1 97 ? 15.400 2.509 -2.821 1.00 87.38 97 VAL A C 1
ATOM 743 O O . VAL A 1 97 ? 15.733 3.481 -2.145 1.00 87.38 97 VAL A O 1
ATOM 746 N N . ASN A 1 98 ? 15.928 2.261 -4.023 1.00 82.00 98 ASN A N 1
ATOM 747 C CA . ASN A 1 98 ? 17.076 2.978 -4.578 1.00 82.00 98 ASN A CA 1
ATOM 748 C C . ASN A 1 98 ? 16.665 3.785 -5.815 1.00 82.00 98 ASN A C 1
ATOM 750 O O . ASN A 1 98 ? 16.656 3.251 -6.918 1.00 82.00 98 ASN A O 1
ATOM 754 N N . GLU A 1 99 ? 16.349 5.066 -5.613 1.00 82.81 99 GLU A N 1
ATOM 755 C CA . GLU A 1 99 ? 15.963 6.017 -6.671 1.00 82.81 99 GLU A CA 1
ATOM 756 C C . GLU A 1 99 ? 14.793 5.532 -7.553 1.00 82.81 99 GLU A C 1
ATOM 758 O O . GLU A 1 99 ? 14.969 5.269 -8.748 1.00 82.81 99 GLU A O 1
ATOM 763 N N . PRO A 1 100 ? 13.574 5.437 -6.988 1.00 90.12 100 PRO A N 1
ATOM 764 C CA . PRO A 1 100 ? 12.380 5.147 -7.770 1.00 90.12 100 PRO A CA 1
ATOM 765 C C . PRO A 1 100 ? 12.233 6.126 -8.936 1.00 90.12 100 PRO A C 1
ATOM 767 O O . PRO A 1 100 ? 12.494 7.323 -8.816 1.00 90.12 100 PRO A O 1
ATOM 770 N N . PHE A 1 101 ? 11.787 5.621 -10.082 1.00 94.25 101 PHE A N 1
ATOM 771 C CA . PHE A 1 101 ? 11.614 6.429 -11.284 1.00 94.25 101 PHE A CA 1
ATOM 772 C C . PHE A 1 101 ? 10.360 6.021 -12.053 1.00 94.25 101 PHE A C 1
ATOM 774 O O . PHE A 1 101 ? 9.848 4.907 -11.915 1.00 94.25 101 PHE A O 1
ATOM 781 N N . GLY A 1 102 ? 9.872 6.940 -12.890 1.00 96.12 102 GLY A N 1
ATOM 782 C CA . GLY A 1 102 ? 8.709 6.714 -13.746 1.00 96.12 102 GLY A CA 1
ATOM 783 C C . GLY A 1 102 ? 7.516 6.166 -12.963 1.00 96.12 102 GLY A C 1
ATOM 784 O O . GLY A 1 102 ? 7.156 6.695 -11.917 1.00 96.12 102 GLY A O 1
ATOM 785 N N . ALA A 1 103 ? 6.949 5.058 -13.442 1.00 96.50 103 ALA A N 1
ATOM 786 C CA . ALA A 1 103 ? 5.773 4.445 -12.834 1.00 96.50 103 ALA A CA 1
ATOM 787 C C . ALA A 1 103 ? 5.992 3.951 -11.393 1.00 96.50 103 ALA A C 1
ATOM 789 O O . ALA A 1 103 ? 5.029 3.867 -10.637 1.00 96.50 103 ALA A O 1
ATOM 790 N N . VAL A 1 104 ? 7.228 3.615 -11.006 1.00 96.56 104 VAL A N 1
ATOM 791 C CA . VAL A 1 104 ? 7.531 3.197 -9.628 1.00 96.56 104 VAL A CA 1
ATOM 792 C C . VAL A 1 104 ? 7.476 4.402 -8.690 1.00 96.56 104 VAL A C 1
ATOM 794 O O . VAL A 1 104 ? 6.897 4.308 -7.612 1.00 96.56 104 VAL A O 1
ATOM 797 N N . GLN A 1 105 ? 8.005 5.552 -9.125 1.00 97.44 105 GLN A N 1
ATOM 798 C CA . GLN A 1 105 ? 7.880 6.806 -8.377 1.00 97.44 105 GLN A CA 1
ATOM 799 C C . GLN A 1 105 ? 6.415 7.246 -8.277 1.00 97.44 105 GLN A C 1
ATOM 801 O O . GLN A 1 105 ? 5.960 7.563 -7.184 1.00 97.44 105 GLN A O 1
ATOM 806 N N . ASP A 1 106 ? 5.660 7.193 -9.378 1.00 97.75 106 ASP A N 1
ATOM 807 C CA . ASP A 1 106 ? 4.234 7.541 -9.361 1.00 97.75 106 ASP A CA 1
ATOM 808 C C . ASP A 1 106 ? 3.444 6.645 -8.385 1.00 97.75 106 ASP A C 1
ATOM 810 O O . ASP A 1 106 ? 2.601 7.120 -7.626 1.00 97.75 106 ASP A O 1
ATOM 814 N N . ALA A 1 107 ? 3.728 5.338 -8.370 1.00 97.19 107 ALA A N 1
ATOM 815 C CA . ALA A 1 107 ? 3.095 4.411 -7.438 1.00 97.19 107 ALA A CA 1
ATOM 816 C C . ALA A 1 107 ? 3.485 4.707 -5.983 1.00 97.19 107 ALA A C 1
ATOM 818 O O . ALA A 1 107 ? 2.638 4.640 -5.094 1.00 97.19 107 ALA A O 1
ATOM 819 N N . LEU A 1 108 ? 4.747 5.061 -5.729 1.00 97.50 108 LEU A N 1
ATOM 820 C CA . LEU A 1 108 ? 5.211 5.477 -4.409 1.00 97.50 108 LEU A CA 1
ATOM 821 C C . LEU A 1 108 ? 4.509 6.759 -3.933 1.00 97.50 108 LEU A C 1
ATOM 823 O O . LEU A 1 108 ? 4.126 6.845 -2.764 1.00 97.50 108 LEU A O 1
ATOM 827 N N . ASP A 1 109 ? 4.290 7.718 -4.832 1.00 97.94 109 ASP A N 1
ATOM 828 C CA . ASP A 1 109 ? 3.552 8.946 -4.535 1.00 97.94 109 ASP A CA 1
ATOM 829 C C . ASP A 1 109 ? 2.095 8.640 -4.160 1.00 97.94 109 ASP A C 1
ATOM 831 O O . ASP A 1 109 ? 1.602 9.167 -3.158 1.00 97.94 109 ASP A O 1
ATOM 835 N N . VAL A 1 110 ? 1.439 7.721 -4.884 1.00 98.06 110 VAL A N 1
ATOM 836 C CA . VAL A 1 110 ? 0.096 7.218 -4.538 1.00 98.06 110 VAL A CA 1
ATOM 837 C C . VAL A 1 110 ? 0.092 6.566 -3.155 1.00 98.06 110 VAL A C 1
ATOM 839 O O . VAL A 1 110 ? -0.742 6.905 -2.320 1.00 98.06 110 VAL A O 1
ATOM 842 N N . LEU A 1 111 ? 1.044 5.676 -2.852 1.00 98.19 111 LEU A N 1
ATOM 843 C CA . LEU A 1 111 ? 1.130 5.039 -1.530 1.00 98.19 111 LEU A CA 1
ATOM 844 C C . LEU A 1 111 ? 1.296 6.077 -0.414 1.00 98.19 111 LEU A C 1
ATOM 846 O O . LEU A 1 111 ? 0.621 6.004 0.614 1.00 98.19 111 LEU A O 1
ATOM 850 N N . GLY A 1 112 ? 2.161 7.071 -0.623 1.00 98.00 112 GLY A N 1
ATOM 851 C CA . GLY A 1 112 ? 2.356 8.168 0.319 1.00 98.00 112 GLY A CA 1
ATOM 852 C C . GLY A 1 112 ? 1.107 9.037 0.495 1.00 98.00 112 GLY A C 1
ATOM 853 O O . GLY A 1 112 ? 0.852 9.528 1.598 1.00 98.00 112 GLY A O 1
ATOM 854 N N . HIS A 1 113 ? 0.318 9.228 -0.561 1.00 98.19 113 HIS A N 1
ATOM 855 C CA . HIS A 1 113 ? -0.949 9.947 -0.497 1.00 98.19 113 HIS A CA 1
ATOM 856 C C . HIS A 1 113 ? -2.021 9.150 0.258 1.00 98.19 113 HIS A C 1
ATOM 858 O O . HIS A 1 113 ? -2.603 9.675 1.210 1.00 98.19 113 HIS A O 1
ATOM 864 N N . VAL A 1 114 ? -2.195 7.865 -0.059 1.00 98.06 114 VAL A N 1
ATOM 865 C CA . VAL A 1 114 ? -3.153 6.974 0.614 1.00 98.06 114 VAL A CA 1
ATOM 866 C C . VAL A 1 114 ? -2.848 6.840 2.106 1.00 98.06 114 VAL A C 1
ATOM 868 O O . VAL A 1 114 ? -3.769 6.907 2.917 1.00 98.06 114 VAL A O 1
ATOM 871 N N . VAL A 1 115 ? -1.571 6.736 2.499 1.00 98.19 115 VAL A N 1
ATOM 872 C CA . VAL A 1 115 ? -1.160 6.766 3.917 1.00 98.19 115 VAL A CA 1
ATOM 873 C C . VAL A 1 115 ? -1.691 8.016 4.626 1.00 98.19 115 VAL A C 1
ATOM 875 O O . VAL A 1 115 ? -2.230 7.915 5.728 1.00 98.19 115 VAL A O 1
ATOM 878 N N . LYS A 1 116 ? -1.560 9.195 4.005 1.00 97.38 116 LYS A N 1
ATOM 879 C CA . LYS A 1 116 ? -2.030 10.460 4.592 1.00 97.38 116 LYS A CA 1
ATOM 880 C C . LYS A 1 116 ? -3.551 10.499 4.690 1.00 97.38 116 LYS A C 1
ATOM 882 O O . LYS A 1 116 ? -4.068 10.874 5.736 1.00 97.38 116 LYS A O 1
ATOM 887 N N . LEU A 1 117 ? -4.253 10.114 3.623 1.00 97.31 117 LEU A N 1
ATOM 888 C CA . LEU A 1 117 ? -5.714 10.148 3.583 1.00 97.31 117 LEU A CA 1
ATOM 889 C C . LEU A 1 117 ? -6.347 9.155 4.557 1.00 97.31 117 LEU A C 1
ATOM 891 O O . LEU A 1 117 ? -7.317 9.494 5.223 1.00 97.31 117 LEU A O 1
ATOM 895 N N . LEU A 1 118 ? -5.808 7.941 4.672 1.00 97.25 118 LEU A N 1
ATOM 896 C CA . LEU A 1 118 ? -6.298 6.958 5.639 1.00 97.25 118 LEU A CA 1
ATOM 897 C C . LEU A 1 118 ? -6.060 7.405 7.086 1.00 97.25 118 LEU A C 1
ATOM 899 O O . LEU A 1 118 ? -6.890 7.135 7.946 1.00 97.25 118 LEU A O 1
ATOM 903 N N . GLY A 1 119 ? -4.972 8.126 7.359 1.00 96.25 119 GLY A N 1
ATOM 904 C CA . GLY A 1 119 ? -4.702 8.687 8.683 1.00 96.25 119 GLY A CA 1
ATOM 905 C C . GLY A 1 119 ? -5.521 9.936 9.038 1.00 96.25 119 GLY A C 1
ATOM 906 O O . GLY A 1 119 ? -5.508 10.351 10.195 1.00 96.25 119 GLY A O 1
ATOM 907 N N . ASP A 1 120 ? -6.218 10.556 8.080 1.00 95.69 120 ASP A N 1
ATOM 908 C CA . ASP A 1 120 ? -7.002 11.774 8.304 1.00 95.69 120 ASP A CA 1
ATOM 909 C C . ASP A 1 120 ? -8.435 11.431 8.746 1.00 95.69 120 ASP A C 1
ATOM 911 O O . ASP A 1 120 ? -9.222 10.834 8.006 1.00 95.69 120 ASP A O 1
ATOM 915 N N . GLU A 1 121 ? -8.807 11.858 9.956 1.00 93.31 121 GLU A N 1
ATOM 916 C CA . GLU A 1 121 ? -10.154 11.686 10.516 1.00 93.31 121 GLU A CA 1
ATOM 917 C C . GLU A 1 121 ? -11.255 12.269 9.619 1.00 93.31 121 GLU A C 1
ATOM 919 O O . GLU A 1 121 ? -12.362 11.735 9.561 1.00 93.31 121 GLU A O 1
ATOM 924 N N . ARG A 1 122 ? -10.989 13.368 8.907 1.00 93.50 122 ARG A N 1
ATOM 925 C CA . ARG A 1 122 ? -11.977 14.001 8.025 1.00 93.50 122 ARG A CA 1
ATOM 926 C C . ARG A 1 122 ? -12.191 13.188 6.764 1.00 93.50 122 ARG A C 1
ATOM 928 O O . ARG A 1 122 ? -13.336 13.028 6.347 1.00 93.50 122 ARG A O 1
ATOM 935 N N . ALA A 1 123 ? -11.111 12.680 6.177 1.00 89.94 123 ALA A N 1
ATOM 936 C CA . ALA A 1 123 ? -11.189 11.839 4.990 1.00 89.94 123 ALA A CA 1
ATOM 937 C C . ALA A 1 123 ? -11.880 10.503 5.309 1.00 89.94 123 ALA A C 1
ATOM 939 O O . ALA A 1 123 ? -12.676 10.012 4.516 1.00 89.94 123 ALA A O 1
ATOM 940 N N . THR A 1 124 ? -11.651 9.955 6.503 1.00 91.50 124 THR A N 1
ATOM 941 C CA . THR A 1 124 ? -12.174 8.647 6.934 1.00 91.50 124 THR A CA 1
ATOM 942 C C . THR A 1 124 ? -13.483 8.695 7.726 1.00 91.50 124 THR A C 1
ATOM 944 O O . THR A 1 124 ? -13.922 7.673 8.252 1.00 91.50 124 THR A O 1
ATOM 947 N N . VAL A 1 125 ? -14.143 9.855 7.816 1.00 91.00 125 VAL A N 1
ATOM 948 C CA . VAL A 1 125 ? -15.421 10.021 8.541 1.00 91.00 125 VAL A CA 1
ATOM 949 C C . VAL A 1 125 ? -15.313 9.591 10.020 1.00 91.00 125 VAL A C 1
ATOM 951 O O . VAL A 1 125 ? -16.217 8.982 10.589 1.00 91.00 125 VAL A O 1
ATOM 954 N N . GLY A 1 126 ? -14.187 9.922 10.655 1.00 92.50 126 GLY A N 1
ATOM 955 C CA . GLY A 1 126 ? -13.903 9.664 12.070 1.00 92.50 126 GLY A CA 1
ATOM 956 C C . GLY A 1 126 ? -13.347 8.273 12.383 1.00 92.50 126 GLY A C 1
ATOM 957 O O . GLY A 1 126 ? -13.241 7.932 13.559 1.00 92.50 126 GLY A O 1
ATOM 958 N N . ALA A 1 127 ? -12.994 7.480 11.369 1.00 93.25 127 ALA A N 1
ATOM 959 C CA . ALA A 1 127 ? -12.423 6.142 11.527 1.00 93.25 127 ALA A CA 1
ATOM 960 C C . ALA A 1 127 ? -11.053 6.028 10.826 1.00 93.25 127 ALA A C 1
ATOM 962 O O . ALA A 1 127 ? -10.941 5.315 9.823 1.00 93.25 127 ALA A O 1
ATOM 963 N N . PRO A 1 128 ? -10.020 6.747 11.306 1.00 95.62 128 PRO A N 1
ATOM 964 C CA . PRO A 1 128 ? -8.706 6.727 10.679 1.00 95.62 128 PRO A CA 1
ATOM 965 C C . PRO A 1 128 ? -8.081 5.331 10.738 1.00 95.62 128 PRO A C 1
ATOM 967 O O . PRO A 1 128 ? -8.214 4.601 11.722 1.00 95.62 128 PRO A O 1
ATOM 970 N N . VAL A 1 129 ? -7.355 4.986 9.680 1.00 96.25 129 VAL A N 1
ATOM 971 C CA . VAL A 1 129 ? -6.602 3.742 9.543 1.00 96.25 129 VAL A CA 1
ATOM 972 C C . VAL A 1 129 ? -5.119 4.075 9.525 1.00 96.25 129 VAL A C 1
ATOM 974 O O . VAL A 1 129 ? -4.635 4.839 8.689 1.00 96.25 129 VAL A O 1
ATOM 977 N N . ALA A 1 130 ? -4.367 3.463 10.430 1.00 96.88 130 ALA A N 1
ATOM 978 C CA . ALA A 1 130 ? -2.923 3.574 10.435 1.00 96.88 130 ALA A CA 1
ATOM 979 C C . ALA A 1 130 ? -2.348 2.602 9.388 1.00 96.88 130 ALA A C 1
ATOM 981 O O . ALA A 1 130 ? -2.308 1.389 9.606 1.00 96.88 130 ALA A O 1
ATOM 982 N N . LEU A 1 131 ? -1.920 3.134 8.239 1.00 98.06 131 LEU A N 1
ATOM 983 C CA . LEU A 1 131 ? -1.261 2.374 7.172 1.00 98.06 131 LEU A CA 1
ATOM 984 C C . LEU A 1 131 ? 0.264 2.524 7.263 1.00 98.06 131 LEU A C 1
ATOM 986 O O . LEU A 1 131 ? 0.799 3.630 7.173 1.00 98.06 131 LEU A O 1
ATOM 990 N N . CYS A 1 132 ? 0.959 1.400 7.407 1.00 97.44 132 CYS A N 1
ATOM 991 C CA . CYS A 1 132 ? 2.414 1.299 7.400 1.00 97.44 132 CYS A CA 1
ATOM 992 C C . CYS A 1 132 ? 2.863 0.577 6.122 1.00 97.44 132 CYS A C 1
ATOM 994 O O . CYS A 1 132 ? 2.551 -0.598 5.931 1.00 97.44 132 CYS A O 1
ATOM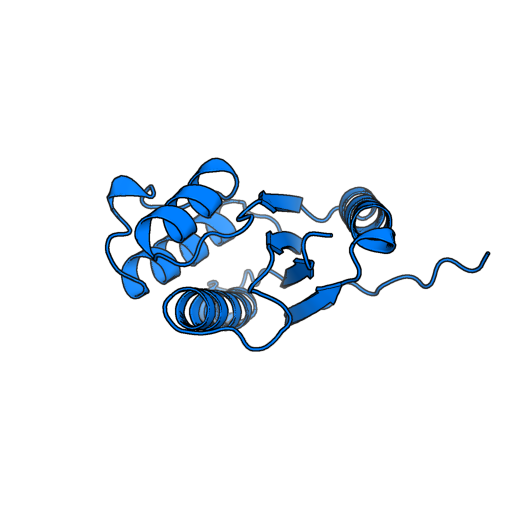 996 N N . VAL A 1 133 ? 3.571 1.273 5.237 1.00 97.81 133 VAL A N 1
ATOM 997 C CA . VAL A 1 133 ? 4.105 0.722 3.987 1.00 97.81 133 VAL A CA 1
ATOM 998 C C . VAL A 1 133 ? 5.591 0.433 4.165 1.00 97.81 133 VAL A C 1
ATOM 1000 O O . VAL A 1 133 ? 6.349 1.316 4.554 1.00 97.81 133 VAL A O 1
ATOM 1003 N N . PHE A 1 134 ? 6.014 -0.786 3.851 1.00 96.75 134 PHE A N 1
ATOM 1004 C CA . PHE A 1 134 ? 7.399 -1.234 3.891 1.00 96.75 134 PHE A CA 1
ATOM 1005 C C . PHE A 1 134 ? 7.919 -1.471 2.481 1.00 96.75 134 PHE A C 1
ATOM 1007 O O . PHE A 1 134 ? 7.438 -2.361 1.789 1.00 96.75 134 PHE A O 1
ATOM 1014 N N . LEU A 1 135 ? 8.921 -0.707 2.067 1.00 96.06 135 LEU A N 1
ATOM 1015 C CA . LEU A 1 135 ? 9.658 -0.932 0.831 1.00 96.06 135 LEU A CA 1
ATOM 1016 C C . LEU A 1 135 ? 10.799 -1.898 1.130 1.00 96.06 135 LEU A C 1
ATOM 1018 O O . LEU A 1 135 ? 11.686 -1.591 1.931 1.00 96.06 135 LEU A O 1
ATOM 1022 N N . VAL A 1 136 ? 10.757 -3.066 0.499 1.00 93.31 136 VAL A N 1
ATOM 1023 C CA . VAL A 1 136 ? 11.736 -4.130 0.694 1.00 93.31 136 VAL A CA 1
ATOM 1024 C C . VAL A 1 136 ? 12.452 -4.361 -0.626 1.00 93.31 136 VAL A C 1
ATOM 1026 O O . VAL A 1 136 ? 11.839 -4.760 -1.616 1.00 93.31 136 VAL A O 1
ATOM 1029 N N . ALA A 1 137 ? 13.761 -4.111 -0.650 1.00 82.94 137 ALA A N 1
ATOM 1030 C CA . ALA A 1 137 ? 14.566 -4.437 -1.819 1.00 82.94 137 ALA A CA 1
ATOM 1031 C C . ALA A 1 137 ? 14.518 -5.954 -2.054 1.00 82.94 137 ALA A C 1
ATOM 1033 O O . ALA A 1 137 ? 14.779 -6.733 -1.133 1.00 82.94 137 ALA A O 1
ATOM 1034 N N . ALA A 1 138 ? 14.176 -6.373 -3.272 1.00 67.12 138 ALA A N 1
ATOM 1035 C CA . ALA A 1 138 ? 14.366 -7.762 -3.671 1.00 67.12 138 ALA A CA 1
ATOM 1036 C C . ALA A 1 138 ? 15.879 -8.055 -3.694 1.00 67.12 138 ALA A C 1
ATOM 1038 O O . ALA A 1 138 ? 16.644 -7.280 -4.268 1.00 67.12 138 ALA A O 1
ATOM 1039 N N . GLY A 1 139 ? 16.298 -9.110 -2.990 1.00 54.75 139 GLY A N 1
ATOM 1040 C CA . GLY A 1 139 ? 17.690 -9.575 -2.969 1.00 54.75 139 GLY A CA 1
ATOM 1041 C C . GLY A 1 139 ? 18.088 -10.343 -4.221 1.00 54.75 139 GLY A C 1
ATOM 1042 O O . GLY A 1 139 ? 17.180 -10.819 -4.939 1.00 54.75 139 GLY A O 1
#

Sequence (139 aa):
MMMMFMEFSAGVHVLEAEGARAVLGALSADGARVFEVDTGGLTDKASIIRAFGEVVPLDPPPVYARSWDAFDDSLWEGLRLLGQERIALAVYGEFWVNEPFGAVQDALDVLGHVVKLLGDERATVGAPVALCVFLVAAG

Radius of gyration: 14.35 Å; chains: 1; bounding box: 34×26×38 Å